Protein AF-A0A250FZ27-F1 (afdb_monomer_lite)

Sequence (104 aa):
MKTKTPYDIYQKRLDKEISCRASFMNDTKWHKLFEELSVCRFSINGSKIKFLLEDKIYDFSIGYIGENYMDTIFGVFSFKEIEWIFIPRKFEIERFNRQEKLTS

Organism: NCBI:txid1848904

pLDDT: mean 80.35, std 10.36, range [48.09, 93.19]

Secondary structure (DSSP, 8-state):
--PPPHHHHHHHHHHHHHHT-S----HHHHHHHHHHHHHS-S-EEEEEEEETT-S-EEEEEE----TTHHHHHH-S--GGGEEEEE---HHHHHHHHHHHHHH-

Foldseek 3Di:
DPDQDPVNVVVVVLVVLVVPDPDADALVNVVVVLVVLLVVQAKQFQKWWDFSVDPDIDGDISHNPDVCNVCVVPNDDGPSRTPDMDGDDPVVSVVVVVVVVVVD

Radius of gyration: 16.41 Å; chains: 1; bounding box: 55×29×34 Å

Structure (mmCIF, N/CA/C/O backbone):
data_AF-A0A250FZ27-F1
#
_entry.id   AF-A0A250FZ27-F1
#
loop_
_atom_site.group_PDB
_atom_site.id
_atom_site.type_symbol
_atom_site.label_atom_id
_atom_site.label_alt_id
_atom_site.label_comp_id
_atom_site.label_asym_id
_atom_site.label_entity_id
_atom_site.label_seq_id
_atom_site.pdbx_PDB_ins_code
_atom_site.Cartn_x
_atom_site.Cartn_y
_atom_site.Cartn_z
_atom_site.occupancy
_atom_site.B_iso_or_equiv
_atom_site.auth_seq_id
_atom_site.auth_comp_id
_atom_site.auth_asym_id
_atom_site.auth_atom_id
_atom_site.pdbx_PDB_model_num
ATOM 1 N N . MET A 1 1 ? -34.193 -1.680 11.398 1.00 48.09 1 MET A N 1
ATOM 2 C CA . MET A 1 1 ? -32.749 -1.391 11.579 1.00 48.09 1 MET A CA 1
ATOM 3 C C . MET A 1 1 ? -32.053 -1.627 10.247 1.00 48.09 1 MET A C 1
ATOM 5 O O . MET A 1 1 ? -32.205 -2.716 9.717 1.00 48.09 1 MET A O 1
ATOM 9 N N . LYS A 1 2 ? -31.353 -0.638 9.668 1.00 55.59 2 LYS A N 1
ATOM 10 C CA . LYS A 1 2 ? -30.537 -0.881 8.463 1.00 55.59 2 LYS A CA 1
ATOM 11 C C . LYS A 1 2 ? -29.331 -1.734 8.867 1.00 55.59 2 LYS A C 1
ATOM 13 O O . LYS A 1 2 ? -28.522 -1.296 9.684 1.00 55.59 2 LYS A O 1
ATOM 18 N N . THR A 1 3 ? -29.244 -2.953 8.349 1.00 57.91 3 THR A N 1
ATOM 19 C CA . THR A 1 3 ? -28.062 -3.811 8.479 1.00 57.91 3 THR A CA 1
ATOM 20 C C . THR A 1 3 ? -26.890 -3.115 7.797 1.00 57.91 3 THR A C 1
ATOM 22 O O . THR A 1 3 ? -26.975 -2.792 6.614 1.00 57.91 3 THR A O 1
ATOM 25 N N . LYS A 1 4 ? -25.823 -2.824 8.549 1.00 70.56 4 LYS A N 1
ATOM 26 C CA . LYS A 1 4 ? -24.594 -2.257 7.979 1.00 70.56 4 LYS A CA 1
ATOM 27 C C . LYS A 1 4 ? -24.012 -3.257 6.989 1.00 70.56 4 LYS A C 1
ATOM 29 O O . LYS A 1 4 ? -23.903 -4.438 7.318 1.00 70.56 4 LYS A O 1
ATOM 34 N N . THR A 1 5 ? -23.643 -2.784 5.807 1.00 82.44 5 THR A N 1
ATOM 35 C CA . THR A 1 5 ? -22.954 -3.627 4.830 1.00 82.44 5 THR A CA 1
ATOM 36 C C . THR A 1 5 ? -21.524 -3.918 5.308 1.00 82.44 5 THR A C 1
ATOM 38 O O . THR A 1 5 ? -20.976 -3.148 6.107 1.00 82.44 5 THR A O 1
ATOM 41 N N . PRO A 1 6 ? -20.884 -5.005 4.840 1.00 80.69 6 PRO A N 1
ATOM 42 C CA . PRO A 1 6 ? -19.466 -5.258 5.107 1.00 80.69 6 PRO A CA 1
ATOM 43 C C . PRO A 1 6 ? -18.570 -4.057 4.758 1.00 80.69 6 PRO A C 1
ATOM 45 O O . PRO A 1 6 ? -17.660 -3.729 5.517 1.00 80.69 6 PRO A O 1
ATOM 48 N N . TYR A 1 7 ? -18.900 -3.338 3.679 1.00 81.25 7 TYR A N 1
ATOM 49 C CA . TYR A 1 7 ? -18.221 -2.109 3.264 1.00 81.25 7 TYR A CA 1
ATOM 50 C C . TYR A 1 7 ? -18.345 -0.976 4.297 1.00 81.25 7 TYR A C 1
ATOM 52 O O . TYR A 1 7 ? -17.346 -0.358 4.662 1.00 81.25 7 TYR A O 1
ATOM 60 N N . ASP A 1 8 ? -19.538 -0.744 4.855 1.00 84.81 8 ASP A N 1
ATOM 61 C CA . ASP A 1 8 ? -19.742 0.293 5.882 1.00 84.81 8 ASP A CA 1
ATOM 62 C C . ASP A 1 8 ? -18.952 0.011 7.167 1.00 84.81 8 ASP A C 1
ATOM 64 O O . ASP A 1 8 ? -18.549 0.928 7.887 1.00 84.81 8 ASP A O 1
ATOM 68 N N . ILE A 1 9 ? -18.778 -1.270 7.502 1.00 87.94 9 ILE A N 1
ATOM 69 C CA . ILE A 1 9 ? -17.980 -1.694 8.657 1.00 87.94 9 ILE A CA 1
ATOM 70 C C . ILE A 1 9 ? -16.498 -1.457 8.370 1.00 87.94 9 ILE A C 1
ATOM 72 O O . ILE A 1 9 ? -15.792 -0.953 9.246 1.00 87.94 9 ILE A O 1
ATOM 76 N N . TYR A 1 10 ? -16.048 -1.784 7.158 1.00 88.06 10 TYR A N 1
ATOM 77 C CA . TYR A 1 10 ? -14.675 -1.569 6.714 1.00 88.06 10 TYR A CA 1
ATOM 78 C C . TYR A 1 10 ? -14.293 -0.085 6.738 1.00 88.06 10 TYR A C 1
ATOM 80 O O . TYR A 1 10 ? -13.357 0.288 7.443 1.00 88.06 10 TYR A O 1
ATOM 88 N N . GLN A 1 11 ? -15.081 0.779 6.090 1.00 87.50 11 GLN A N 1
ATOM 89 C CA . GLN A 1 11 ? -14.817 2.223 6.053 1.00 87.50 11 GLN A CA 1
ATOM 90 C C . GLN A 1 11 ? -14.772 2.837 7.456 1.00 87.50 11 GLN A C 1
ATOM 92 O O . GLN A 1 11 ? -13.880 3.618 7.765 1.00 87.50 11 GLN A O 1
ATOM 97 N N . LYS A 1 12 ? -15.653 2.409 8.369 1.00 90.69 12 LYS A N 1
ATOM 98 C CA . LYS A 1 12 ? -15.615 2.882 9.763 1.00 90.69 12 LYS A CA 1
ATOM 99 C C . LYS A 1 12 ? -14.353 2.478 10.514 1.00 90.69 12 LYS A C 1
ATOM 101 O O . LYS A 1 12 ? -13.908 3.226 11.381 1.00 90.69 12 LYS A O 1
ATOM 106 N N . ARG A 1 13 ? -13.807 1.291 10.242 1.00 91.75 13 ARG A N 1
ATOM 107 C CA . ARG A 1 13 ? -12.530 0.861 10.831 1.00 91.75 13 ARG A CA 1
ATOM 108 C C . ARG A 1 13 ? -11.381 1.683 10.264 1.00 91.75 13 ARG 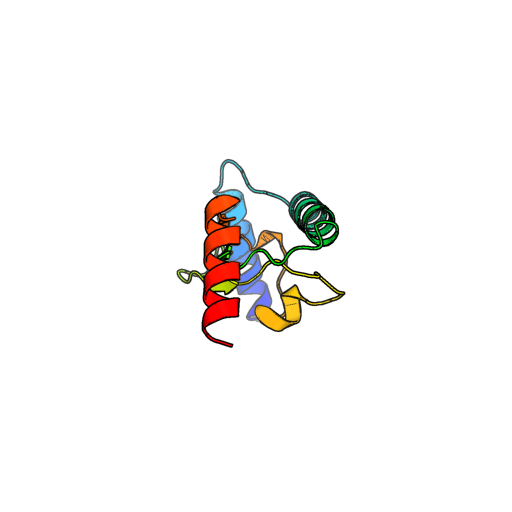A C 1
ATOM 110 O O . ARG A 1 13 ? -10.550 2.139 11.039 1.00 91.75 13 ARG A O 1
ATOM 117 N N . LEU A 1 14 ? -11.394 1.914 8.954 1.00 90.19 14 LEU A N 1
ATOM 118 C CA . LEU A 1 14 ? -10.385 2.698 8.255 1.00 90.19 14 LEU A CA 1
ATOM 119 C C . LEU A 1 14 ? -10.347 4.140 8.762 1.00 90.19 14 LEU A C 1
ATOM 121 O O . LEU A 1 14 ? -9.299 4.619 9.177 1.00 90.19 14 LEU A O 1
ATOM 125 N N . ASP A 1 15 ? -11.499 4.807 8.814 1.00 89.56 15 ASP A N 1
ATOM 126 C CA . ASP A 1 15 ? -11.591 6.190 9.284 1.00 89.56 15 ASP A CA 1
ATOM 127 C C . ASP A 1 15 ? -11.168 6.313 10.756 1.00 89.56 15 ASP A C 1
ATOM 129 O O . ASP A 1 15 ? -10.512 7.283 11.139 1.00 89.56 15 ASP A O 1
ATOM 133 N N . LYS A 1 16 ? -11.486 5.307 11.585 1.00 91.88 16 LYS A N 1
ATOM 134 C CA . LYS A 1 16 ? -11.017 5.251 12.975 1.00 91.88 16 LYS A CA 1
ATOM 135 C C . LYS A 1 16 ? -9.493 5.135 13.041 1.00 91.88 16 LYS A C 1
ATOM 137 O O . LYS A 1 16 ? -8.878 5.900 13.776 1.00 91.88 16 LYS A O 1
ATOM 142 N N . GLU A 1 17 ? -8.897 4.225 12.278 1.00 91.12 17 GLU A N 1
ATOM 143 C CA . GLU A 1 17 ? -7.443 4.035 12.235 1.00 91.12 17 GLU A CA 1
ATOM 144 C C . GLU A 1 17 ? -6.725 5.307 11.760 1.00 91.12 17 GLU A C 1
ATOM 146 O O . GLU A 1 17 ? -5.787 5.768 12.409 1.00 91.12 17 GLU A O 1
ATOM 151 N N . ILE A 1 18 ? -7.229 5.946 10.698 1.00 89.31 18 ILE A N 1
ATOM 152 C CA . ILE A 1 18 ? -6.715 7.231 10.203 1.00 89.31 18 ILE A CA 1
ATOM 153 C C . ILE A 1 18 ? -6.808 8.305 11.295 1.00 89.31 18 ILE A C 1
ATOM 155 O O . ILE A 1 18 ? -5.842 9.031 11.519 1.00 89.31 18 ILE A O 1
ATOM 159 N N . SER A 1 19 ? -7.933 8.385 12.017 1.00 88.94 19 SER A N 1
ATOM 160 C CA . SER A 1 19 ? -8.127 9.377 13.087 1.00 88.94 19 SER A CA 1
ATOM 161 C C . SER A 1 19 ? -7.182 9.201 14.281 1.00 88.94 19 SER A C 1
ATOM 163 O O . SER A 1 19 ? -6.923 10.162 15.004 1.00 88.94 19 SER A O 1
ATOM 165 N N . CYS A 1 20 ? -6.652 7.992 14.490 1.00 88.94 20 CYS A N 1
ATOM 166 C CA . CYS A 1 20 ? -5.699 7.699 15.559 1.00 88.94 20 CYS A CA 1
ATOM 167 C C . CYS A 1 20 ? -4.247 8.053 15.193 1.00 88.94 20 CYS A C 1
ATOM 169 O O . CYS A 1 20 ? -3.380 8.024 16.068 1.00 88.94 20 CYS A O 1
ATOM 171 N N . ARG A 1 21 ? -3.954 8.392 13.930 1.00 84.88 21 ARG A N 1
ATOM 172 C CA . ARG A 1 21 ? -2.593 8.690 13.465 1.00 84.88 21 ARG A CA 1
ATOM 173 C C . ARG A 1 21 ? -2.296 10.183 13.507 1.00 84.88 21 ARG A C 1
ATOM 175 O O . ARG A 1 21 ? -3.066 11.005 13.030 1.00 84.88 21 ARG A O 1
ATOM 182 N N . ALA A 1 22 ? -1.115 10.527 14.020 1.00 80.56 22 ALA A N 1
ATOM 183 C CA . ALA A 1 22 ? -0.644 11.913 14.076 1.00 80.56 22 ALA A CA 1
ATOM 184 C C . ALA A 1 22 ? -0.328 12.503 12.688 1.00 80.56 22 ALA A C 1
ATOM 186 O O . ALA A 1 22 ? -0.374 13.715 12.498 1.00 80.56 22 ALA A O 1
ATOM 187 N N . SER A 1 23 ? 0.013 11.652 11.718 1.00 78.12 23 SER A N 1
ATOM 188 C CA . SER A 1 23 ? 0.274 12.038 10.335 1.00 78.12 23 SER A CA 1
ATOM 1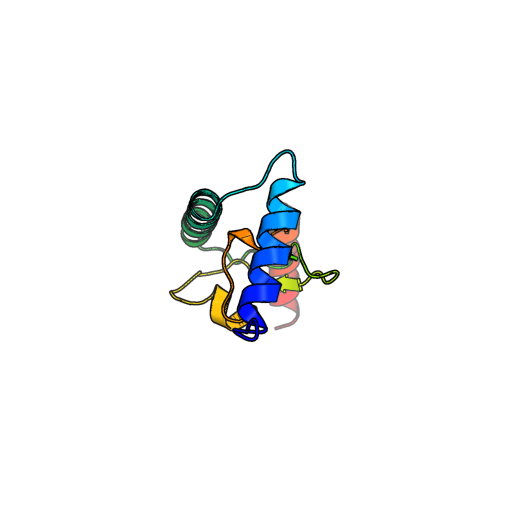89 C C . SER A 1 23 ? -0.145 10.908 9.410 1.00 78.12 23 SER A C 1
ATOM 191 O O . SER A 1 23 ? 0.167 9.742 9.659 1.00 78.12 23 SER A O 1
ATOM 193 N N . PHE A 1 24 ? -0.854 11.266 8.347 1.00 83.69 24 PHE A N 1
ATOM 194 C CA . PHE A 1 24 ? -1.278 10.343 7.312 1.00 83.69 24 PHE A CA 1
ATOM 195 C C . PHE A 1 24 ? -1.264 11.045 5.951 1.00 83.69 24 PHE A C 1
ATOM 197 O O . PHE A 1 24 ? -1.584 12.234 5.836 1.00 83.69 24 PHE A O 1
ATOM 204 N N . MET A 1 25 ? -0.850 10.324 4.913 1.00 87.06 25 MET A N 1
ATOM 205 C CA . MET A 1 25 ? -0.763 10.861 3.560 1.00 87.06 25 MET A CA 1
ATOM 206 C C . MET A 1 25 ? -2.117 10.698 2.869 1.00 87.06 25 MET A C 1
ATOM 208 O O . MET A 1 25 ? -2.592 9.589 2.678 1.00 87.06 25 MET A O 1
ATOM 212 N N . ASN A 1 26 ? -2.768 11.813 2.536 1.00 85.06 26 ASN A N 1
ATOM 213 C CA . ASN A 1 26 ? -4.075 11.778 1.880 1.00 85.06 26 ASN A CA 1
ATOM 214 C C . ASN A 1 26 ? -3.988 11.264 0.431 1.00 85.06 26 ASN A C 1
ATOM 216 O O . ASN A 1 26 ? -2.903 11.214 -0.157 1.00 85.06 26 ASN A O 1
ATOM 220 N N . ASP A 1 27 ? -5.147 10.945 -0.154 1.00 84.69 27 ASP A N 1
ATOM 221 C CA . ASP A 1 27 ? -5.240 10.420 -1.522 1.00 84.69 27 ASP A CA 1
ATOM 222 C C . ASP A 1 27 ? -4.518 11.315 -2.536 1.00 84.69 27 ASP A C 1
ATOM 224 O O . ASP A 1 27 ? -3.752 10.817 -3.350 1.00 84.69 27 ASP A O 1
ATOM 228 N N . THR A 1 28 ? -4.680 12.641 -2.454 1.00 86.38 28 THR A N 1
ATOM 229 C CA . THR A 1 28 ? -4.047 13.592 -3.385 1.00 86.38 28 THR A CA 1
ATOM 230 C C . THR A 1 28 ? -2.523 13.495 -3.375 1.00 86.38 28 THR A C 1
ATOM 232 O O . THR A 1 28 ? -1.885 13.527 -4.427 1.00 86.38 28 THR A O 1
ATOM 235 N N . LYS A 1 29 ? -1.919 13.376 -2.189 1.00 89.19 29 LYS A N 1
ATOM 236 C CA . LYS A 1 29 ? -0.467 13.244 -2.051 1.00 89.19 29 LYS A CA 1
ATOM 237 C C . LYS A 1 29 ? 0.017 11.908 -2.611 1.00 89.19 29 LYS A C 1
ATOM 239 O O . LYS A 1 29 ? 1.035 11.893 -3.299 1.00 89.19 29 LYS A O 1
ATOM 244 N N . TRP A 1 30 ? -0.702 10.816 -2.344 1.00 88.19 30 TRP A N 1
ATOM 245 C CA . TRP A 1 30 ? -0.392 9.507 -2.930 1.00 88.19 30 TRP A CA 1
ATOM 246 C C . TRP A 1 30 ? -0.489 9.530 -4.447 1.00 88.19 30 TRP A C 1
ATOM 248 O O . TRP A 1 30 ? 0.429 9.079 -5.126 1.00 88.19 30 TRP A O 1
ATOM 258 N N . HIS A 1 31 ? -1.547 10.138 -4.974 1.00 84.12 31 HIS A N 1
ATOM 259 C CA . HIS A 1 31 ? -1.758 10.261 -6.407 1.00 84.12 31 HIS A CA 1
ATOM 260 C C . HIS A 1 31 ? -0.602 10.999 -7.084 1.00 84.12 31 HIS A C 1
ATOM 262 O O . HIS A 1 31 ? -0.069 10.521 -8.082 1.00 84.12 31 HIS A O 1
ATOM 268 N N . LYS A 1 32 ? -0.161 12.116 -6.492 1.00 86.69 32 LYS A N 1
ATOM 269 C CA . LYS A 1 32 ? 0.987 12.876 -6.991 1.00 86.69 32 LYS A CA 1
ATOM 270 C C . LYS A 1 32 ? 2.284 12.066 -6.941 1.00 86.69 32 LYS A C 1
ATOM 272 O O . LYS A 1 32 ? 3.066 12.119 -7.878 1.00 86.69 32 LYS A O 1
ATOM 277 N N . LEU A 1 33 ? 2.522 11.303 -5.871 1.00 86.12 33 LEU A N 1
ATOM 278 C CA . LEU A 1 33 ? 3.701 10.437 -5.788 1.00 86.12 33 LEU A CA 1
ATOM 279 C C . LEU A 1 33 ? 3.721 9.420 -6.936 1.00 86.12 33 LEU A C 1
ATOM 281 O O . LEU A 1 33 ?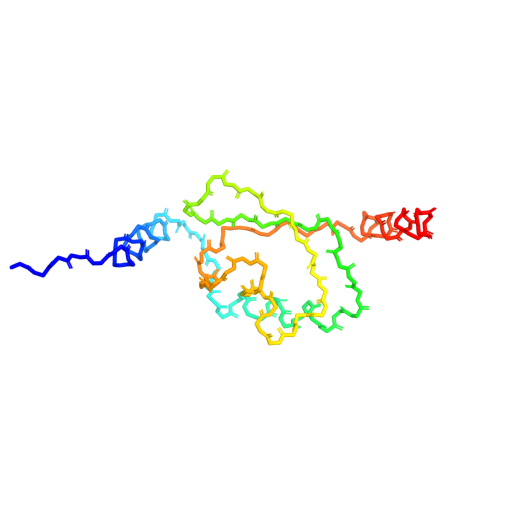 4.745 9.262 -7.592 1.00 86.12 33 LEU A O 1
ATOM 285 N N . PHE A 1 34 ? 2.603 8.740 -7.185 1.00 81.69 34 PHE A N 1
ATOM 286 C CA . PHE A 1 34 ? 2.519 7.752 -8.258 1.00 81.69 34 PHE A CA 1
ATOM 287 C C . PHE A 1 34 ? 2.627 8.379 -9.646 1.00 81.69 34 PHE A C 1
ATOM 289 O O . PHE A 1 34 ? 3.279 7.806 -10.514 1.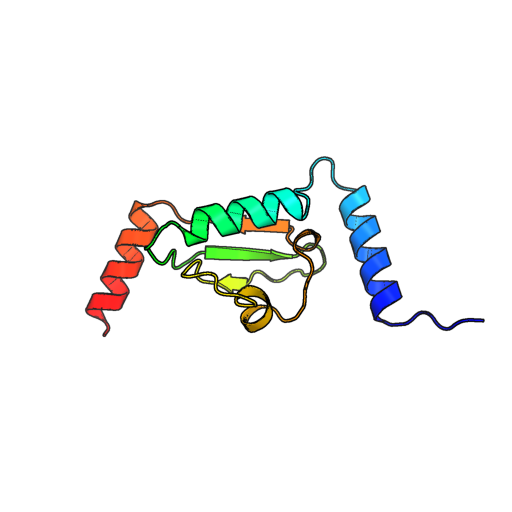00 81.69 34 PHE A O 1
ATOM 296 N N . GLU A 1 35 ? 2.070 9.570 -9.845 1.00 80.88 35 GLU A N 1
ATOM 297 C CA . GLU A 1 35 ? 2.240 10.332 -11.081 1.00 80.88 35 GLU A CA 1
ATOM 298 C C . GLU A 1 35 ? 3.726 10.627 -11.351 1.00 80.88 35 GLU A C 1
ATOM 300 O O . GLU A 1 35 ? 4.239 10.267 -12.409 1.00 80.88 35 GLU A O 1
ATOM 305 N N . GLU A 1 36 ? 4.459 11.157 -10.369 1.00 83.69 36 GLU A N 1
ATOM 306 C CA . GLU A 1 36 ? 5.901 11.435 -10.493 1.00 83.69 36 GLU A CA 1
ATOM 307 C C . GLU A 1 36 ? 6.723 10.154 -10.733 1.00 83.69 36 GLU A C 1
ATOM 309 O O . GLU A 1 36 ? 7.663 10.130 -11.535 1.00 83.69 36 GLU A O 1
ATOM 314 N N . LEU A 1 37 ? 6.351 9.054 -10.073 1.00 78.75 37 LEU A N 1
ATOM 315 C CA . LEU A 1 37 ? 6.997 7.756 -10.268 1.00 78.75 37 LEU A CA 1
ATOM 316 C C . LEU A 1 37 ? 6.682 7.149 -11.641 1.00 78.75 37 LEU A C 1
ATOM 318 O O . LEU A 1 37 ? 7.538 6.476 -12.203 1.00 78.75 37 LEU A O 1
ATOM 322 N N . SER A 1 38 ? 5.511 7.420 -12.222 1.00 74.75 38 SER A N 1
ATOM 323 C CA . SER A 1 38 ? 5.151 6.939 -13.563 1.00 74.75 38 SER A CA 1
ATOM 324 C C . SER A 1 38 ? 5.976 7.599 -14.679 1.00 74.75 38 SER A C 1
ATOM 326 O O . SER A 1 38 ? 6.223 6.986 -15.720 1.00 74.75 38 SER A O 1
ATOM 328 N N . VAL A 1 39 ? 6.457 8.830 -14.453 1.00 73.25 39 VAL A N 1
ATOM 329 C CA . VAL A 1 39 ? 7.344 9.555 -15.382 1.00 73.25 39 VAL A CA 1
ATOM 330 C C . VAL A 1 39 ? 8.756 8.964 -15.374 1.00 73.25 39 VAL A C 1
ATOM 332 O O . VAL A 1 39 ? 9.467 9.005 -16.387 1.00 73.25 39 VAL A O 1
ATOM 335 N N . CYS A 1 40 ? 9.169 8.368 -14.255 1.00 66.06 40 CYS A N 1
ATOM 336 C CA . CYS A 1 40 ? 10.409 7.614 -14.170 1.00 66.06 40 CYS A CA 1
ATOM 337 C C . CYS A 1 40 ? 10.295 6.356 -15.046 1.00 66.06 40 CYS A C 1
ATOM 339 O O . CYS A 1 40 ? 9.725 5.348 -14.649 1.00 66.06 40 CYS A O 1
ATOM 341 N N . ARG A 1 41 ? 10.863 6.394 -16.259 1.00 64.25 41 ARG A N 1
ATOM 342 C CA . ARG A 1 41 ? 10.875 5.275 -17.229 1.00 64.25 41 ARG A CA 1
ATOM 343 C C . ARG A 1 41 ? 11.732 4.067 -16.794 1.00 64.25 41 ARG A C 1
ATOM 345 O O . ARG A 1 41 ? 12.355 3.419 -17.634 1.00 64.25 41 ARG A O 1
ATOM 352 N N . PHE A 1 42 ? 11.826 3.779 -15.502 1.00 67.31 42 PHE A N 1
ATOM 353 C CA . PHE A 1 42 ? 12.528 2.621 -14.964 1.00 67.31 42 PHE A CA 1
ATOM 354 C C . PHE A 1 42 ? 11.645 1.899 -13.950 1.00 67.31 42 PHE A C 1
ATOM 356 O O . PHE A 1 42 ? 11.074 2.521 -13.061 1.00 67.31 42 PHE A O 1
ATOM 363 N N . SER A 1 43 ? 11.565 0.575 -14.073 1.00 74.00 43 SER A N 1
ATOM 364 C CA . SER A 1 43 ? 10.876 -0.263 -13.096 1.00 74.00 43 SER A CA 1
ATOM 365 C C . SER A 1 43 ? 11.649 -0.277 -11.778 1.00 74.00 43 SER A C 1
ATOM 367 O O . SER A 1 43 ? 12.845 -0.592 -11.740 1.00 74.00 43 SER A O 1
ATOM 369 N N . ILE A 1 44 ? 10.958 0.068 -10.696 1.00 78.62 44 ILE A N 1
ATOM 370 C CA . ILE A 1 44 ? 11.446 -0.010 -9.322 1.00 78.62 44 ILE A CA 1
ATOM 371 C C . ILE A 1 44 ? 10.988 -1.348 -8.744 1.00 78.62 44 ILE A C 1
ATOM 373 O O . ILE A 1 44 ? 9.956 -1.451 -8.067 1.00 78.62 44 ILE A O 1
ATOM 377 N N . ASN A 1 45 ? 11.772 -2.377 -9.040 1.00 80.75 45 ASN A N 1
ATOM 378 C CA . ASN A 1 45 ? 11.565 -3.720 -8.516 1.00 80.75 45 ASN A CA 1
ATOM 379 C C . ASN A 1 45 ? 11.994 -3.790 -7.040 1.00 80.75 45 ASN A C 1
ATOM 381 O O . ASN A 1 45 ? 12.880 -3.054 -6.600 1.00 80.75 45 ASN A O 1
ATOM 385 N N . GLY A 1 46 ? 11.356 -4.677 -6.272 1.00 82.12 46 GLY A N 1
ATOM 386 C CA . GLY A 1 46 ? 11.618 -4.847 -4.836 1.00 82.12 46 GLY A CA 1
ATOM 387 C C . GLY A 1 46 ? 10.936 -3.813 -3.932 1.00 82.12 46 GLY A C 1
ATOM 388 O O . GLY A 1 46 ? 11.313 -3.684 -2.764 1.00 82.12 46 GLY A O 1
ATOM 389 N N . SER A 1 47 ? 9.951 -3.075 -4.454 1.00 88.06 47 SER A N 1
ATOM 390 C CA . SER A 1 47 ? 9.140 -2.164 -3.645 1.00 88.06 47 SER A CA 1
ATOM 391 C C . SER A 1 47 ? 8.153 -2.948 -2.786 1.00 88.06 47 SER A C 1
ATOM 393 O O . SER A 1 47 ? 7.743 -4.059 -3.130 1.00 88.06 47 SER A O 1
ATOM 395 N N . LYS A 1 48 ? 7.769 -2.372 -1.645 1.00 91.12 48 LYS A N 1
ATOM 396 C CA . LYS A 1 48 ? 6.798 -2.998 -0.737 1.00 91.12 48 LYS A CA 1
ATOM 397 C C . LYS A 1 48 ? 5.736 -2.018 -0.306 1.00 91.12 48 LYS A C 1
ATOM 399 O O . LYS A 1 48 ? 6.040 -0.848 -0.090 1.00 91.12 48 LYS A O 1
ATOM 404 N N . ILE A 1 49 ? 4.515 -2.498 -0.152 1.00 90.88 49 ILE A N 1
ATOM 405 C CA . ILE A 1 49 ? 3.389 -1.703 0.325 1.00 90.88 49 ILE A CA 1
ATOM 406 C C . ILE A 1 49 ? 2.738 -2.393 1.516 1.00 90.88 49 ILE A C 1
ATOM 408 O O . ILE A 1 49 ? 2.641 -3.623 1.568 1.00 90.88 49 ILE A O 1
ATOM 412 N N . LYS A 1 50 ? 2.314 -1.588 2.486 1.00 92.38 50 LYS A N 1
ATOM 413 C CA . LYS A 1 50 ? 1.526 -2.034 3.632 1.00 92.38 50 LYS A CA 1
ATOM 414 C C . LYS A 1 50 ? 0.247 -1.216 3.707 1.00 92.38 50 LYS A C 1
ATOM 416 O O . LYS A 1 50 ? 0.297 -0.000 3.520 1.00 92.38 50 LYS A O 1
ATOM 421 N N . PHE A 1 51 ? -0.869 -1.872 4.006 1.00 91.88 51 PHE A N 1
ATOM 422 C CA . PHE A 1 51 ? -2.163 -1.226 4.219 1.00 91.88 51 PHE A CA 1
ATOM 423 C C . PHE A 1 51 ? -2.478 -1.091 5.710 1.00 91.88 51 PHE A C 1
ATOM 425 O O . PHE A 1 51 ? -2.008 -1.869 6.533 1.00 91.88 51 PHE A O 1
ATOM 432 N N . LEU A 1 52 ? -3.296 -0.101 6.059 1.00 91.31 52 LEU A N 1
ATOM 433 C CA . LEU A 1 52 ? -3.640 0.249 7.439 1.00 91.31 52 LEU A CA 1
ATOM 434 C C . LEU A 1 52 ? -4.380 -0.862 8.186 1.00 91.31 52 LEU A C 1
ATOM 436 O O . LEU A 1 52 ? -4.177 -1.049 9.382 1.00 91.31 52 LEU A O 1
ATOM 440 N N . LEU A 1 53 ? -5.278 -1.560 7.492 1.00 90.62 53 LEU A N 1
ATOM 441 C CA . LEU A 1 53 ? -6.165 -2.555 8.095 1.00 90.62 53 LEU A CA 1
ATOM 442 C C . LEU A 1 53 ? -5.684 -3.992 7.895 1.00 90.62 53 LEU A C 1
ATOM 444 O O . LEU A 1 53 ? -6.366 -4.928 8.316 1.00 90.62 53 LEU A O 1
ATOM 448 N N . GLU A 1 54 ? -4.520 -4.168 7.275 1.00 88.00 54 GLU A N 1
ATOM 449 C CA . GLU A 1 54 ? -3.949 -5.472 6.983 1.00 88.00 54 GLU A CA 1
ATOM 450 C C . GLU A 1 54 ? -2.591 -5.626 7.659 1.00 88.00 54 GLU A C 1
ATOM 452 O O . GLU A 1 54 ? -1.719 -4.766 7.564 1.00 88.00 54 GLU A O 1
ATOM 457 N N . ASP A 1 55 ? -2.369 -6.776 8.291 1.00 88.00 55 ASP A N 1
ATOM 458 C CA . ASP A 1 55 ? -1.063 -7.112 8.870 1.00 88.00 55 ASP A CA 1
ATOM 459 C C . ASP A 1 55 ? -0.100 -7.722 7.833 1.00 88.00 55 ASP A C 1
ATOM 461 O O . ASP A 1 55 ? 0.915 -8.336 8.156 1.00 88.00 55 ASP A O 1
ATOM 465 N N . LYS A 1 56 ? -0.433 -7.584 6.546 1.00 89.50 56 LYS A N 1
ATOM 466 C CA . LYS A 1 56 ? 0.324 -8.147 5.434 1.00 89.50 56 LYS A CA 1
ATOM 467 C C . LYS A 1 56 ? 1.105 -7.057 4.709 1.00 89.50 56 LYS A C 1
ATOM 469 O O . LYS A 1 56 ? 0.619 -5.951 4.487 1.00 89.50 56 LYS A O 1
ATOM 474 N N . ILE A 1 57 ? 2.326 -7.407 4.317 1.00 93.19 57 ILE A N 1
ATOM 475 C CA . ILE A 1 57 ? 3.166 -6.606 3.428 1.00 93.19 57 ILE A CA 1
ATOM 476 C C . ILE A 1 57 ? 3.136 -7.269 2.056 1.00 93.19 57 ILE A C 1
ATOM 478 O O . ILE A 1 57 ? 3.309 -8.485 1.948 1.00 93.19 57 ILE A O 1
ATOM 482 N N . TYR A 1 58 ? 2.923 -6.466 1.022 1.00 89.12 58 TYR A N 1
ATOM 483 C CA . TYR A 1 58 ? 2.878 -6.924 -0.358 1.00 89.12 58 TYR A CA 1
ATOM 484 C C . TYR A 1 58 ? 4.122 -6.456 -1.094 1.00 89.12 58 TYR A C 1
ATOM 486 O O . TYR A 1 58 ? 4.467 -5.274 -1.048 1.00 89.12 58 TYR A O 1
ATOM 494 N N . ASP A 1 59 ? 4.779 -7.383 -1.784 1.00 87.06 59 ASP A N 1
ATOM 495 C CA . ASP A 1 59 ? 5.799 -7.038 -2.764 1.00 87.06 59 ASP A CA 1
ATOM 496 C C . ASP A 1 59 ? 5.111 -6.535 -4.034 1.00 87.06 59 ASP A C 1
ATOM 498 O O . ASP A 1 59 ? 4.141 -7.127 -4.514 1.00 87.06 59 ASP A O 1
ATOM 502 N N . PHE A 1 60 ? 5.609 -5.431 -4.578 1.00 82.69 60 PHE A N 1
ATOM 503 C CA . PHE A 1 60 ? 5.128 -4.883 -5.836 1.00 82.69 60 PHE A CA 1
ATOM 504 C C . PHE A 1 60 ? 6.256 -4.165 -6.570 1.00 82.69 60 PHE A C 1
ATOM 506 O O . PHE A 1 60 ? 7.301 -3.845 -6.001 1.00 82.69 60 PHE A O 1
ATOM 513 N N . SER A 1 61 ? 6.058 -3.927 -7.859 1.00 78.56 61 SER A N 1
ATOM 514 C CA . SER A 1 61 ? 7.005 -3.161 -8.664 1.00 78.56 61 SER A CA 1
ATOM 515 C C . SER A 1 61 ? 6.358 -1.846 -9.052 1.00 78.56 61 SER A C 1
ATOM 517 O O . SER A 1 61 ? 5.209 -1.823 -9.481 1.00 78.56 61 SER A O 1
ATOM 519 N N . ILE A 1 62 ? 7.081 -0.742 -8.897 1.00 74.75 62 ILE A N 1
ATOM 520 C CA . ILE A 1 62 ? 6.601 0.556 -9.375 1.00 74.75 62 ILE A CA 1
ATOM 521 C C . ILE A 1 62 ? 7.131 0.703 -10.799 1.00 74.75 62 ILE A C 1
ATOM 523 O O . ILE A 1 62 ? 8.316 0.958 -10.997 1.00 74.75 62 ILE A O 1
ATOM 527 N N . GLY A 1 63 ? 6.279 0.424 -11.783 1.00 69.31 63 GLY A N 1
ATOM 528 C CA . GLY A 1 63 ? 6.594 0.532 -13.210 1.00 69.31 63 GLY A CA 1
ATOM 529 C C . GLY A 1 63 ? 5.749 1.601 -13.897 1.00 69.31 63 GLY A C 1
ATOM 530 O O . GLY A 1 63 ? 5.351 2.580 -13.274 1.00 69.31 63 GLY A O 1
ATOM 531 N N . TYR A 1 64 ? 5.436 1.395 -15.179 1.00 60.47 64 TYR A N 1
ATOM 532 C CA . TYR A 1 64 ? 4.413 2.191 -15.859 1.00 60.47 64 TYR A CA 1
ATOM 533 C C . TYR A 1 64 ? 3.068 1.996 -15.146 1.00 60.47 64 TYR A C 1
ATOM 535 O O . TYR A 1 64 ? 2.406 0.971 -15.314 1.00 60.47 64 TYR A O 1
ATOM 543 N N . ILE A 1 65 ? 2.688 2.969 -14.320 1.00 64.06 65 ILE A N 1
ATOM 544 C CA . ILE A 1 65 ? 1.384 3.016 -13.661 1.00 64.06 65 ILE A CA 1
ATOM 545 C C . ILE A 1 65 ? 0.384 3.496 -14.717 1.00 64.06 65 ILE A C 1
ATOM 547 O O . ILE A 1 65 ? 0.118 4.688 -14.843 1.00 64.06 65 ILE A O 1
ATOM 551 N N . GLY A 1 66 ? -0.102 2.569 -15.541 1.00 58.97 66 GLY A N 1
ATOM 552 C CA . GLY A 1 66 ? -1.250 2.822 -16.411 1.00 58.97 66 GLY A CA 1
ATOM 553 C C . GLY A 1 66 ? -2.533 3.017 -15.597 1.00 58.97 66 GLY A C 1
ATOM 554 O O . GLY A 1 66 ? -2.561 2.773 -14.385 1.00 58.97 66 GLY A O 1
ATOM 555 N N . GLU A 1 67 ? -3.615 3.417 -16.266 1.00 62.38 67 GLU A N 1
ATOM 556 C CA . GLU A 1 67 ? -4.944 3.449 -15.646 1.00 62.38 67 GLU A CA 1
ATOM 557 C C . GLU A 1 67 ? -5.266 2.081 -15.017 1.00 62.38 67 GLU A C 1
ATOM 559 O O . GLU A 1 67 ? -5.094 1.038 -15.648 1.00 62.38 67 GLU A O 1
ATOM 564 N N . ASN A 1 68 ? -5.704 2.081 -13.754 1.00 65.88 68 ASN A N 1
ATOM 565 C CA . ASN A 1 68 ? -6.076 0.886 -12.980 1.00 65.88 68 ASN A CA 1
ATOM 566 C C . ASN A 1 68 ? -4.934 -0.119 -12.690 1.00 65.88 68 ASN A C 1
ATOM 568 O O . ASN A 1 68 ? -5.200 -1.256 -12.287 1.00 65.88 68 ASN A O 1
ATOM 572 N N . TYR A 1 69 ? -3.656 0.262 -12.850 1.00 69.31 69 TYR A N 1
ATOM 573 C CA . TYR A 1 69 ? -2.515 -0.616 -12.523 1.00 69.31 69 TYR A CA 1
ATOM 574 C C . TYR A 1 69 ? -2.578 -1.131 -11.078 1.00 69.31 69 TYR A C 1
ATOM 576 O O . TYR A 1 69 ? -2.438 -2.325 -10.819 1.00 69.31 69 TYR A O 1
ATOM 584 N N . MET A 1 70 ? -2.849 -0.224 -10.141 1.00 73.50 70 MET A N 1
ATOM 585 C CA . MET A 1 70 ? -2.950 -0.551 -8.722 1.00 73.50 70 MET A CA 1
ATOM 586 C C . MET A 1 70 ? -4.151 -1.448 -8.422 1.00 73.50 70 MET A C 1
ATOM 588 O O . MET A 1 70 ? -4.008 -2.412 -7.673 1.00 73.50 70 MET A O 1
ATOM 592 N N . ASP A 1 71 ? -5.285 -1.204 -9.081 1.00 77.75 71 ASP A N 1
ATOM 593 C CA . ASP A 1 71 ? -6.489 -2.021 -8.917 1.00 77.75 71 ASP A CA 1
ATOM 594 C C . ASP A 1 71 ? -6.277 -3.461 -9.396 1.00 77.75 71 ASP A C 1
ATOM 596 O O . ASP A 1 71 ? -6.842 -4.406 -8.849 1.00 77.75 71 ASP A O 1
ATOM 600 N N . THR A 1 72 ? -5.421 -3.645 -10.402 1.00 75.75 72 THR A N 1
ATOM 601 C CA . THR A 1 72 ? -5.081 -4.971 -10.935 1.00 75.75 72 THR A CA 1
ATOM 602 C C . THR A 1 72 ? -4.254 -5.791 -9.941 1.00 75.75 72 THR A C 1
ATOM 604 O O . THR A 1 72 ? -4.395 -7.011 -9.883 1.00 75.75 72 THR A O 1
ATOM 607 N N . ILE A 1 73 ? -3.390 -5.140 -9.156 1.00 75.94 73 ILE A N 1
ATOM 608 C CA . ILE A 1 73 ? -2.477 -5.818 -8.222 1.00 75.94 73 ILE A CA 1
ATOM 609 C C . ILE A 1 73 ? -3.130 -6.020 -6.854 1.00 75.94 73 ILE A C 1
ATOM 611 O O . ILE A 1 73 ? -2.985 -7.084 -6.253 1.00 75.94 73 ILE A O 1
ATOM 615 N N . PHE A 1 74 ? -3.838 -5.005 -6.362 1.00 81.50 74 PHE A N 1
ATOM 616 C CA . PHE A 1 74 ? -4.339 -4.960 -4.987 1.00 81.50 74 PHE A CA 1
ATOM 617 C C . PHE A 1 74 ? -5.864 -5.094 -4.889 1.00 81.50 74 PHE A C 1
ATOM 619 O O . PHE A 1 74 ? -6.401 -5.155 -3.786 1.00 81.50 74 PHE A O 1
ATOM 626 N N . GLY A 1 75 ? -6.568 -5.184 -6.022 1.00 81.75 75 GLY A N 1
ATOM 627 C CA . GLY A 1 75 ? -8.020 -5.028 -6.067 1.00 81.75 75 GLY A CA 1
ATOM 628 C C . GLY A 1 75 ? -8.424 -3.559 -5.941 1.00 81.75 75 GLY A C 1
ATOM 629 O O . GLY A 1 75 ? -7.580 -2.681 -5.842 1.00 81.75 75 GLY A O 1
ATOM 630 N N . VAL A 1 76 ? -9.724 -3.272 -5.943 1.00 80.94 76 VAL A N 1
ATOM 631 C CA . VAL A 1 76 ? -10.214 -1.894 -5.785 1.00 80.94 76 VAL A CA 1
ATOM 632 C C . VAL A 1 76 ? -9.958 -1.421 -4.352 1.00 80.94 76 VAL A C 1
ATOM 634 O O . VAL A 1 76 ? -10.554 -1.961 -3.418 1.00 80.94 76 VAL A O 1
ATOM 637 N N . PHE A 1 77 ? -9.117 -0.400 -4.180 1.00 83.31 77 PHE A N 1
ATOM 638 C CA . 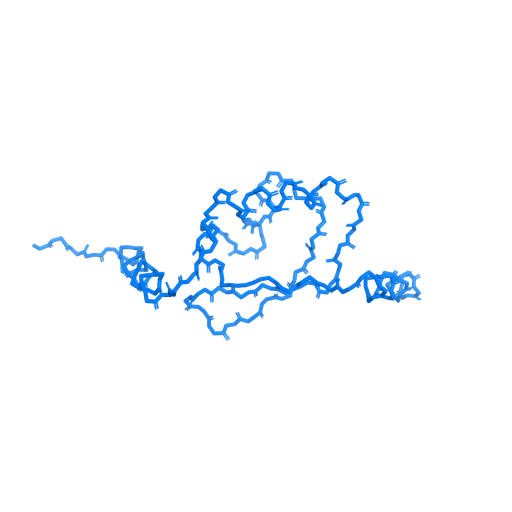PHE A 1 77 ? -8.839 0.227 -2.884 1.00 83.31 77 PHE A CA 1
ATOM 639 C C . PHE A 1 77 ? -8.658 1.746 -3.024 1.00 83.31 77 PHE A C 1
ATOM 641 O O . PHE A 1 77 ? -8.388 2.269 -4.104 1.00 83.31 77 PHE A O 1
ATOM 648 N N . SER A 1 78 ? -8.799 2.477 -1.919 1.00 83.38 78 SER A N 1
ATOM 649 C CA . SER A 1 78 ? -8.494 3.911 -1.855 1.00 83.38 78 SER A CA 1
ATOM 650 C C . SER A 1 78 ? -7.053 4.123 -1.398 1.00 83.38 78 SER A C 1
ATOM 652 O O . SER A 1 78 ? -6.619 3.494 -0.437 1.00 83.38 78 SER A O 1
ATOM 654 N N . PHE A 1 79 ? -6.308 5.071 -1.977 1.00 85.56 79 PHE A N 1
ATOM 655 C CA . PHE A 1 79 ? -4.923 5.333 -1.549 1.00 85.56 79 PHE A CA 1
ATOM 656 C C . PHE A 1 79 ? -4.784 5.697 -0.061 1.00 85.56 79 PHE A C 1
ATOM 658 O O . PHE A 1 79 ? -3.751 5.419 0.544 1.00 85.56 79 PHE A O 1
ATOM 665 N N . LYS A 1 80 ? -5.834 6.225 0.576 1.00 86.25 80 LYS A N 1
ATOM 666 C CA . LYS A 1 80 ? -5.905 6.446 2.026 1.00 86.25 80 LYS A CA 1
ATOM 667 C C . LYS A 1 80 ? -5.827 5.164 2.863 1.00 86.25 80 LYS A C 1
ATOM 669 O O . LYS A 1 80 ? -5.779 5.238 4.083 1.00 86.25 80 LYS A O 1
ATOM 674 N N . GLU A 1 81 ? -5.860 3.995 2.240 1.00 90.00 81 GLU A N 1
ATOM 675 C CA . GLU A 1 81 ? -5.657 2.707 2.900 1.00 90.00 81 GLU A CA 1
ATOM 676 C C . GLU A 1 81 ? -4.174 2.370 3.043 1.00 90.00 81 GLU A C 1
ATOM 678 O O . GLU A 1 81 ? -3.828 1.512 3.850 1.00 90.00 81 GLU A O 1
ATOM 683 N N . ILE A 1 82 ? -3.290 3.043 2.302 1.00 90.75 82 ILE A N 1
ATOM 684 C CA . ILE A 1 82 ? -1.848 2.794 2.319 1.00 90.75 82 ILE A CA 1
ATOM 685 C C . ILE A 1 82 ? -1.253 3.320 3.619 1.00 90.75 82 ILE A C 1
ATOM 687 O O . ILE A 1 82 ? -1.266 4.520 3.880 1.00 90.75 82 ILE A O 1
ATOM 691 N N . GLU A 1 83 ? -0.653 2.430 4.400 1.00 91.50 83 GLU A N 1
ATOM 692 C CA . GLU A 1 83 ? 0.101 2.788 5.592 1.00 91.50 83 GLU A CA 1
ATOM 693 C C . GLU A 1 83 ? 1.462 3.395 5.233 1.00 91.50 83 GLU A C 1
ATOM 695 O O . GLU A 1 83 ? 1.810 4.488 5.685 1.00 91.50 83 GLU A O 1
ATOM 700 N N . TRP A 1 84 ? 2.243 2.672 4.433 1.00 91.62 84 TRP A N 1
ATOM 701 C CA . TRP A 1 84 ? 3.545 3.110 3.949 1.00 91.62 84 TRP A CA 1
ATOM 702 C C . TRP A 1 84 ? 3.934 2.360 2.677 1.00 91.62 84 TRP A C 1
ATOM 704 O O . TRP A 1 84 ? 3.447 1.263 2.394 1.00 91.62 84 TRP A O 1
ATOM 714 N N . ILE A 1 85 ? 4.866 2.959 1.936 1.00 90.50 85 ILE A N 1
ATOM 715 C CA . ILE A 1 85 ? 5.541 2.336 0.799 1.00 90.50 85 ILE A CA 1
ATOM 716 C C . ILE A 1 85 ? 7.039 2.353 1.063 1.00 90.50 85 ILE A C 1
ATOM 718 O O . ILE A 1 85 ? 7.615 3.384 1.412 1.00 90.50 85 ILE A O 1
ATOM 722 N N . PHE A 1 86 ? 7.667 1.200 0.882 1.00 90.88 86 PHE A N 1
ATOM 723 C CA . PHE A 1 86 ? 9.108 1.069 0.829 1.00 90.88 86 PHE A CA 1
ATOM 724 C C . PHE A 1 86 ? 9.558 1.174 -0.625 1.00 90.88 86 PHE A C 1
ATOM 726 O O . PHE A 1 86 ? 9.175 0.349 -1.457 1.00 90.88 86 PHE A O 1
ATOM 733 N N . ILE A 1 87 ? 10.386 2.180 -0.901 1.00 88.00 87 ILE A N 1
ATOM 734 C CA . ILE A 1 87 ? 11.050 2.378 -2.188 1.00 88.00 87 ILE A CA 1
ATOM 735 C C . ILE A 1 87 ? 12.538 2.054 -1.984 1.00 88.00 87 ILE A C 1
ATOM 737 O O . ILE A 1 87 ? 13.195 2.740 -1.192 1.00 88.00 87 ILE A O 1
ATOM 741 N N . PRO A 1 88 ? 13.083 1.026 -2.660 1.00 87.19 88 PRO A N 1
ATOM 742 C CA . PRO A 1 88 ? 14.494 0.670 -2.558 1.00 87.19 88 PRO A CA 1
ATOM 743 C C . PRO A 1 88 ? 15.413 1.801 -3.024 1.00 87.19 88 PRO A C 1
ATOM 745 O O . PRO A 1 88 ? 15.046 2.648 -3.845 1.00 87.19 88 PRO A O 1
ATOM 748 N N . ARG A 1 89 ? 16.656 1.807 -2.541 1.00 86.50 89 ARG A N 1
ATOM 749 C CA . ARG A 1 89 ? 17.663 2.771 -2.997 1.00 86.50 89 ARG A CA 1
ATOM 750 C C . ARG A 1 89 ? 18.073 2.471 -4.435 1.00 86.50 89 ARG A C 1
ATOM 752 O O . ARG A 1 89 ? 18.095 1.322 -4.865 1.00 86.50 89 ARG A O 1
ATOM 759 N N . LYS A 1 90 ? 18.534 3.497 -5.156 1.00 81.88 90 LYS A N 1
ATOM 760 C CA . LYS A 1 90 ? 18.965 3.384 -6.562 1.00 81.88 90 LYS A CA 1
ATOM 761 C C . LYS A 1 90 ? 19.901 2.196 -6.836 1.00 81.88 90 LYS A C 1
ATOM 763 O O . LYS A 1 90 ? 19.671 1.451 -7.780 1.00 81.88 90 LYS A O 1
ATOM 768 N N . PHE A 1 91 ? 20.923 1.984 -6.005 1.00 81.62 91 PHE A N 1
ATOM 769 C CA . PHE A 1 91 ? 21.867 0.877 -6.209 1.00 81.62 91 PHE A CA 1
ATOM 770 C C . PHE A 1 91 ? 21.229 -0.509 -5.994 1.00 81.62 91 PHE A C 1
ATOM 772 O O . PHE A 1 91 ? 21.681 -1.490 -6.586 1.00 81.62 91 PHE A O 1
ATOM 779 N N . GLU A 1 92 ? 20.195 -0.601 -5.152 1.00 83.69 92 GLU A N 1
ATOM 780 C CA . GLU A 1 92 ? 19.439 -1.834 -4.903 1.00 83.69 92 GLU A CA 1
ATOM 781 C C . GLU A 1 92 ? 18.563 -2.151 -6.112 1.00 83.69 92 GLU A C 1
ATOM 783 O O . GLU A 1 92 ? 18.603 -3.277 -6.604 1.00 83.69 92 GLU A O 1
ATOM 788 N N . ILE A 1 93 ? 17.889 -1.131 -6.659 1.00 80.62 93 ILE A N 1
ATOM 789 C CA . ILE A 1 93 ? 17.119 -1.224 -7.909 1.00 80.62 93 ILE A CA 1
ATOM 790 C C . ILE A 1 93 ? 18.027 -1.699 -9.054 1.00 80.62 93 ILE A C 1
ATOM 792 O O . ILE A 1 93 ? 17.724 -2.671 -9.740 1.00 80.62 93 ILE A O 1
ATOM 796 N N . GLU A 1 94 ? 19.190 -1.065 -9.239 1.00 79.75 94 GLU A N 1
ATOM 797 C CA . GLU A 1 94 ? 20.151 -1.441 -10.285 1.00 79.75 94 GLU A CA 1
ATOM 798 C C . GLU A 1 94 ? 20.688 -2.867 -10.111 1.00 79.75 94 GLU A C 1
ATOM 800 O O . GLU A 1 94 ? 20.902 -3.581 -11.093 1.00 79.75 94 GLU A O 1
ATOM 805 N N . ARG A 1 95 ? 20.931 -3.305 -8.869 1.00 79.00 95 ARG A N 1
ATOM 806 C CA . ARG A 1 95 ? 21.366 -4.677 -8.581 1.00 79.00 95 ARG A CA 1
ATOM 807 C C . ARG A 1 95 ? 20.273 -5.687 -8.917 1.00 79.00 95 ARG A C 1
ATOM 809 O O . ARG A 1 95 ? 20.595 -6.686 -9.557 1.00 79.00 95 ARG A O 1
ATOM 816 N N . PHE A 1 96 ? 19.033 -5.420 -8.521 1.00 74.31 96 PHE A N 1
ATOM 817 C CA . PHE A 1 96 ? 17.897 -6.297 -8.794 1.00 74.31 96 PHE A CA 1
ATOM 818 C C . PHE A 1 96 ? 17.679 -6.448 -10.304 1.00 74.31 96 PHE A C 1
ATOM 820 O O . PHE A 1 96 ? 17.694 -7.558 -10.830 1.00 74.31 96 PHE A O 1
ATOM 827 N N . ASN A 1 97 ? 17.651 -5.326 -11.028 1.00 72.06 97 ASN A N 1
ATOM 828 C CA . ASN A 1 97 ? 17.474 -5.311 -12.482 1.00 72.06 97 ASN A CA 1
ATOM 829 C C . ASN A 1 97 ? 18.633 -6.003 -13.228 1.00 72.06 97 ASN A C 1
ATOM 831 O O . ASN A 1 97 ? 18.435 -6.565 -14.303 1.00 72.06 97 ASN A O 1
ATOM 835 N N . ARG A 1 98 ? 19.862 -5.975 -12.686 1.00 75.56 98 ARG A N 1
ATOM 836 C CA . ARG A 1 98 ? 20.988 -6.756 -13.233 1.00 75.56 98 ARG A CA 1
ATOM 837 C C . ARG A 1 98 ? 20.824 -8.255 -13.001 1.00 75.56 98 ARG A C 1
ATOM 839 O O . ARG A 1 98 ? 21.177 -9.018 -13.891 1.00 75.56 98 ARG A O 1
ATOM 846 N N . GLN A 1 99 ? 20.332 -8.674 -11.835 1.00 71.12 99 GLN A N 1
ATOM 847 C CA . GLN A 1 99 ? 20.107 -10.092 -11.547 1.00 71.12 99 GLN A CA 1
ATOM 848 C C . GLN A 1 99 ? 19.028 -10.683 -12.456 1.00 71.12 99 GLN A C 1
ATOM 850 O O . GLN A 1 99 ? 19.276 -11.728 -13.044 1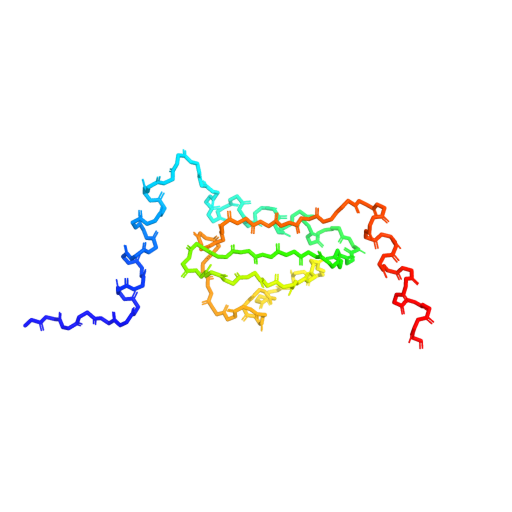.00 71.12 99 GLN A O 1
ATOM 855 N N . GLU A 1 100 ? 17.911 -9.981 -12.669 1.00 61.34 100 GLU A N 1
ATOM 856 C CA . GLU A 1 100 ? 16.862 -10.434 -13.600 1.00 61.34 100 GLU A CA 1
ATOM 857 C C . GLU A 1 100 ? 17.375 -10.624 -15.034 1.00 61.34 100 GLU A C 1
ATOM 859 O O . GLU A 1 100 ? 17.026 -11.603 -15.694 1.00 61.34 100 GLU A O 1
ATOM 864 N N . LYS A 1 101 ? 18.254 -9.726 -15.504 1.00 63.19 101 LYS A N 1
ATOM 865 C CA . LYS A 1 101 ? 18.904 -9.843 -16.821 1.00 63.19 101 LYS A CA 1
ATOM 866 C C . LYS A 1 101 ? 19.852 -11.034 -16.943 1.00 63.19 101 LYS A C 1
ATOM 868 O O . LYS A 1 101 ? 20.153 -11.430 -18.059 1.00 63.19 101 LYS A O 1
ATOM 873 N N . LEU A 1 102 ? 20.382 -11.540 -15.831 1.00 59.06 102 LEU A N 1
ATOM 874 C CA . LEU A 1 102 ? 21.294 -12.687 -15.824 1.00 59.06 102 LEU A CA 1
ATOM 875 C C . LEU A 1 102 ? 20.545 -14.022 -15.742 1.00 59.06 102 LEU A C 1
ATOM 877 O O . LEU A 1 102 ? 21.120 -15.053 -16.075 1.00 59.06 102 LEU A O 1
ATOM 881 N N . THR A 1 103 ? 19.299 -14.009 -15.265 1.00 62.94 103 THR A N 1
ATOM 882 C CA . THR A 1 103 ? 18.448 -15.199 -15.113 1.00 62.94 103 THR A CA 1
ATOM 883 C C . THR A 1 103 ? 17.409 -15.365 -16.225 1.00 62.94 103 THR A C 1
ATOM 885 O O . THR A 1 103 ? 16.695 -16.365 -16.211 1.00 62.94 103 THR A O 1
ATOM 888 N N . SER A 1 104 ? 17.306 -14.397 -17.144 1.00 51.69 104 SER A N 1
ATOM 889 C CA . SER A 1 104 ? 16.470 -14.453 -18.358 1.00 51.69 104 SER A CA 1
ATOM 890 C C . SER A 1 104 ? 17.291 -14.897 -19.561 1.00 51.69 104 SER A C 1
ATOM 892 O O . SER A 1 104 ? 16.722 -15.604 -20.418 1.00 51.69 104 SER A O 1
#